Protein AF-A0A133YEL9-F1 (afdb_monomer_lite)

Organism: NCBI:txid3029274

Radius of gyration: 32.83 Å; chains: 1; bounding box: 60×32×111 Å

InterPro domains:
  IPR021486 Protein of unknown function DUF3139 [PF11337] (34-111)

Foldseek 3Di:
DDDDDPPVVVVVVVVVVVVVVVVVPPQDVVNVVVVVVVVVVVVVVVVVVVCCVCLPPVQQVLQVVVVVVQCVVLVHDPVQWPDWDWDADPVVSWIWIWTAGNVFRQKIKTWIWDQWDQDPDPVDRIAGGDIWIDIDGPVPDPDDPDDHRQVPTPRHIPVVVDPPDDPRD

Structure (mmCIF, N/CA/C/O backbone):
data_AF-A0A133YEL9-F1
#
_entry.id   AF-A0A133YEL9-F1
#
loop_
_atom_site.group_PDB
_atom_site.id
_atom_site.type_symbol
_atom_site.label_atom_id
_atom_site.label_alt_id
_atom_site.label_comp_id
_atom_site.label_asym_id
_atom_site.label_entity_id
_atom_site.label_seq_id
_atom_site.pdbx_PDB_ins_code
_atom_site.Cartn_x
_atom_site.Cartn_y
_atom_site.Cartn_z
_atom_site.occupancy
_atom_site.B_iso_or_equiv
_atom_site.auth_seq_id
_atom_site.auth_comp_id
_atom_site.auth_asym_id
_atom_site.auth_atom_id
_atom_site.pdbx_PDB_model_num
ATOM 1 N N . MET A 1 1 ? 36.549 -9.329 -88.993 1.00 47.28 1 MET A N 1
ATOM 2 C CA . MET A 1 1 ? 37.428 -8.815 -87.925 1.00 47.28 1 MET A CA 1
ATOM 3 C C . MET A 1 1 ? 36.499 -8.421 -86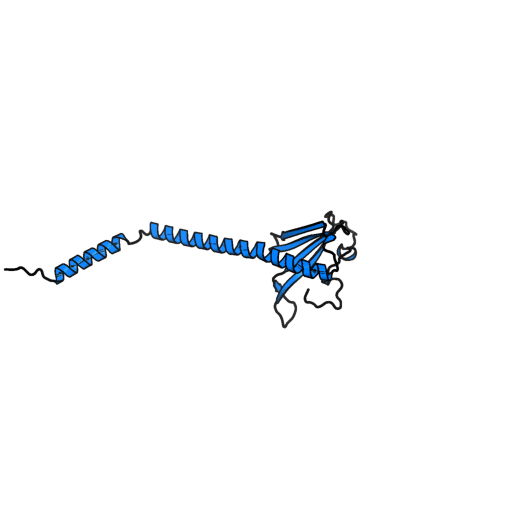.795 1.00 47.28 1 MET A C 1
ATOM 5 O O . MET A 1 1 ? 35.795 -7.432 -86.917 1.00 47.28 1 MET A O 1
ATOM 9 N N . GLN A 1 2 ? 36.306 -9.327 -85.842 1.00 47.69 2 GLN A N 1
ATOM 10 C CA . GLN A 1 2 ? 35.313 -9.187 -84.782 1.00 47.69 2 GLN A CA 1
ATOM 11 C C . GLN A 1 2 ? 36.091 -8.707 -83.560 1.00 47.69 2 GLN A C 1
ATOM 13 O O . GLN A 1 2 ? 36.795 -9.501 -82.942 1.00 47.69 2 GLN A O 1
ATOM 18 N N . ASP A 1 3 ? 36.065 -7.395 -83.323 1.00 54.34 3 ASP A N 1
ATOM 19 C CA . ASP A 1 3 ? 36.730 -6.759 -82.187 1.00 54.34 3 ASP A CA 1
ATOM 20 C C . ASP A 1 3 ? 36.132 -7.312 -80.894 1.00 54.34 3 ASP A C 1
ATOM 22 O O . ASP A 1 3 ? 35.013 -6.983 -80.494 1.00 54.34 3 ASP A O 1
ATOM 26 N N . SER A 1 4 ? 36.867 -8.217 -80.255 1.00 60.09 4 SER A N 1
ATOM 27 C CA . SER A 1 4 ? 36.607 -8.615 -78.884 1.00 60.09 4 SER A CA 1
ATOM 28 C C . SER A 1 4 ? 36.988 -7.442 -77.987 1.00 60.09 4 SER A C 1
ATOM 30 O O . SER A 1 4 ? 38.169 -7.259 -77.686 1.00 60.09 4 SER A O 1
ATOM 32 N N . GLU A 1 5 ? 36.006 -6.642 -77.569 1.00 62.81 5 GLU A N 1
ATOM 33 C CA . GLU A 1 5 ? 36.200 -5.709 -76.457 1.00 62.81 5 GLU A CA 1
ATOM 34 C C . GLU A 1 5 ? 36.845 -6.468 -75.281 1.00 62.81 5 GLU A C 1
ATOM 36 O O . GLU A 1 5 ? 36.355 -7.543 -74.901 1.00 62.81 5 GLU A O 1
ATOM 41 N N . PRO A 1 6 ? 37.949 -5.962 -74.707 1.00 66.00 6 PRO A N 1
ATOM 42 C CA . PRO A 1 6 ? 38.661 -6.671 -73.659 1.00 66.00 6 PRO A CA 1
ATOM 43 C C . PRO A 1 6 ? 37.748 -6.804 -72.437 1.00 66.00 6 PRO A C 1
ATOM 45 O O . PRO A 1 6 ? 37.243 -5.818 -71.899 1.00 66.00 6 PRO A O 1
ATOM 48 N N . ILE A 1 7 ? 37.537 -8.049 -72.002 1.00 65.12 7 ILE A N 1
ATOM 49 C CA . ILE A 1 7 ? 36.646 -8.465 -70.902 1.00 65.12 7 ILE A CA 1
ATOM 50 C C . ILE A 1 7 ? 36.849 -7.613 -69.632 1.00 65.12 7 ILE A C 1
ATOM 52 O O . ILE A 1 7 ? 35.899 -7.354 -68.890 1.00 65.12 7 ILE A O 1
ATOM 56 N N . GLU A 1 8 ? 38.065 -7.110 -69.419 1.00 61.69 8 GLU A N 1
ATOM 57 C CA . GLU A 1 8 ? 38.422 -6.213 -68.319 1.00 61.69 8 GLU A CA 1
ATOM 58 C C . GLU A 1 8 ? 37.683 -4.864 -68.345 1.00 61.69 8 GLU A C 1
ATOM 60 O O . GLU A 1 8 ? 37.229 -4.402 -67.299 1.00 61.69 8 GLU A O 1
ATOM 65 N N . GLN A 1 9 ? 37.462 -4.252 -69.513 1.00 65.56 9 GLN A N 1
ATOM 66 C CA . GLN A 1 9 ? 36.763 -2.959 -69.616 1.00 65.56 9 GLN A CA 1
ATOM 67 C C . GLN A 1 9 ? 35.267 -3.085 -69.297 1.00 65.56 9 GLN A C 1
ATOM 69 O O . GLN A 1 9 ? 34.653 -2.202 -68.685 1.00 65.56 9 GLN A O 1
ATOM 74 N N . LYS A 1 10 ? 34.676 -4.234 -69.633 1.00 66.00 10 LYS A N 1
ATOM 75 C CA . LYS A 1 10 ? 33.283 -4.554 -69.302 1.00 66.00 10 LYS A CA 1
ATOM 76 C C . LYS A 1 10 ? 33.099 -4.859 -67.813 1.00 66.00 10 LYS A C 1
ATOM 78 O O . LYS A 1 10 ? 32.056 -4.543 -67.241 1.00 66.00 10 LYS A O 1
ATOM 83 N N . ALA A 1 11 ? 34.109 -5.442 -67.166 1.00 66.75 11 ALA A N 1
ATOM 84 C CA . ALA A 1 11 ? 34.117 -5.650 -65.720 1.00 66.75 11 ALA A CA 1
ATOM 85 C C . ALA A 1 11 ? 34.288 -4.328 -64.951 1.00 66.75 11 ALA A C 1
ATOM 87 O O . ALA A 1 11 ? 33.585 -4.101 -63.962 1.00 66.75 11 ALA A O 1
ATOM 88 N N . LEU A 1 12 ? 35.156 -3.434 -65.436 1.00 68.94 12 LEU A N 1
ATOM 89 C CA . LEU A 1 12 ? 35.424 -2.135 -64.817 1.00 68.94 12 LEU A CA 1
ATOM 90 C C . LEU A 1 12 ? 34.198 -1.209 -64.869 1.00 68.94 12 LEU A C 1
ATOM 92 O O . LEU A 1 12 ? 33.764 -0.707 -63.835 1.00 68.94 12 LEU A O 1
ATOM 96 N N . SER A 1 13 ? 33.558 -1.078 -66.035 1.00 69.81 13 SER A N 1
ATOM 97 C CA . SER A 1 13 ? 32.335 -0.270 -66.196 1.00 69.81 13 SER A CA 1
ATOM 98 C C . SER A 1 13 ? 31.154 -0.803 -65.373 1.00 69.81 13 SER A C 1
ATOM 100 O O . SER A 1 13 ? 30.382 -0.036 -64.789 1.00 69.81 13 SER A O 1
ATOM 102 N N . ARG A 1 14 ? 31.028 -2.131 -65.247 1.00 69.00 14 ARG A N 1
ATOM 103 C CA . ARG A 1 14 ? 30.011 -2.761 -64.395 1.00 69.00 14 ARG A CA 1
ATOM 104 C C . ARG A 1 14 ? 30.277 -2.499 -62.911 1.00 69.00 14 ARG A C 1
ATOM 106 O O . ARG A 1 14 ? 29.332 -2.189 -62.188 1.00 69.00 14 ARG A O 1
ATOM 113 N N . SER A 1 15 ? 31.532 -2.568 -62.474 1.00 69.50 15 SER A N 1
ATOM 114 C CA . SER A 1 15 ? 31.968 -2.190 -61.123 1.00 69.50 15 SER A CA 1
ATOM 115 C C . SER A 1 15 ? 31.625 -0.728 -60.811 1.00 69.50 15 SER A C 1
ATOM 117 O O . SER A 1 15 ? 30.941 -0.449 -59.826 1.00 69.50 15 SER A O 1
ATOM 119 N N . GLU A 1 16 ? 31.988 0.207 -61.687 1.00 70.44 16 GLU A N 1
ATOM 120 C CA . GLU A 1 16 ? 31.717 1.636 -61.492 1.00 70.44 16 GLU A CA 1
ATOM 121 C C . GLU A 1 16 ? 30.216 1.944 -61.432 1.00 70.44 16 GLU A C 1
ATOM 123 O O . GLU A 1 16 ? 29.776 2.726 -60.585 1.00 70.44 16 GLU A O 1
ATOM 128 N N . SER A 1 17 ? 29.407 1.265 -62.252 1.00 67.19 17 SER A N 1
ATOM 129 C CA . SER A 1 17 ? 27.945 1.388 -62.206 1.00 67.19 17 SER A CA 1
ATOM 130 C C . SER A 1 17 ? 27.350 0.885 -60.882 1.00 67.19 17 SER A C 1
ATOM 132 O O . SER A 1 17 ? 26.456 1.521 -60.324 1.00 67.19 17 SER A O 1
ATOM 134 N N . GLN A 1 18 ? 27.887 -0.206 -60.323 1.00 67.44 18 GLN A N 1
ATOM 135 C CA . GLN A 1 18 ? 27.469 -0.753 -59.028 1.00 67.44 18 GLN A CA 1
ATOM 136 C C . GLN A 1 18 ? 27.846 0.202 -57.886 1.00 67.44 18 GLN A C 1
ATOM 138 O O . GLN A 1 18 ? 27.015 0.509 -57.031 1.00 67.44 18 GLN A O 1
ATOM 143 N N . PHE A 1 19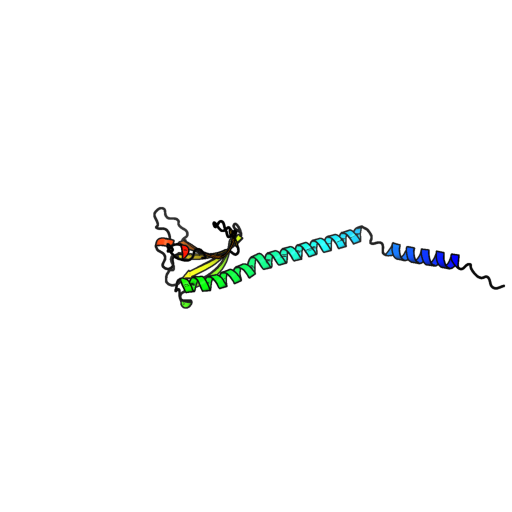 ? 29.062 0.754 -57.908 1.00 64.69 19 PHE A N 1
ATOM 144 C CA . PHE A 1 19 ? 29.509 1.753 -56.933 1.00 64.69 19 PHE A CA 1
ATOM 145 C C . PHE A 1 19 ? 28.715 3.066 -57.017 1.00 64.69 19 PHE A C 1
ATOM 147 O O . PHE A 1 19 ? 28.439 3.680 -55.983 1.00 64.69 19 PHE A O 1
ATOM 154 N N . ALA A 1 20 ? 28.302 3.491 -58.213 1.00 65.31 20 ALA A N 1
ATOM 155 C CA . ALA A 1 20 ? 27.458 4.672 -58.398 1.00 65.31 20 ALA A CA 1
ATOM 156 C C . ALA A 1 20 ? 26.048 4.476 -57.812 1.00 65.31 20 ALA A C 1
ATOM 158 O O . ALA A 1 20 ? 25.511 5.383 -57.170 1.00 65.31 20 ALA A O 1
ATOM 159 N N . ILE A 1 21 ? 25.471 3.279 -57.962 1.00 64.31 21 ILE A N 1
ATOM 160 C CA . ILE A 1 21 ? 24.189 2.917 -57.342 1.00 64.31 21 ILE A CA 1
ATOM 161 C C . ILE A 1 21 ? 24.330 2.907 -55.815 1.00 64.31 21 ILE A C 1
ATOM 163 O O . ILE A 1 21 ? 23.517 3.519 -55.126 1.00 64.31 21 ILE A O 1
ATOM 167 N N . LEU A 1 22 ? 25.394 2.306 -55.277 1.00 59.78 22 LEU A N 1
ATOM 168 C CA . LEU A 1 22 ? 25.641 2.256 -53.831 1.00 59.78 22 LEU A CA 1
ATOM 169 C C . LEU A 1 22 ? 25.840 3.651 -53.213 1.00 59.78 22 LEU A C 1
ATOM 171 O O . LEU A 1 22 ? 25.325 3.917 -52.128 1.00 59.78 22 LEU A O 1
ATOM 175 N N . LYS A 1 23 ? 26.494 4.584 -53.919 1.00 58.78 23 LYS A N 1
ATOM 176 C CA . LYS A 1 23 ? 26.616 5.988 -53.480 1.00 58.78 23 LYS A CA 1
ATOM 177 C C . LYS A 1 23 ? 25.276 6.733 -53.456 1.00 58.78 23 LYS A C 1
ATOM 179 O O . LYS A 1 23 ? 25.097 7.612 -52.620 1.00 58.78 23 LYS A O 1
ATOM 184 N N . LYS A 1 24 ? 24.315 6.374 -54.316 1.00 60.31 24 LYS A N 1
ATOM 185 C CA . LYS A 1 24 ? 22.966 6.977 -54.340 1.00 60.31 24 LYS A CA 1
ATOM 186 C C . LYS A 1 24 ? 22.121 6.588 -53.119 1.00 60.31 24 LYS A C 1
ATOM 188 O O . LYS A 1 24 ? 21.274 7.370 -52.694 1.00 60.31 24 LYS A O 1
ATOM 193 N N . TYR A 1 25 ? 22.381 5.415 -52.540 1.00 59.22 25 TYR A N 1
ATOM 194 C CA . TYR A 1 25 ? 21.769 4.942 -51.291 1.00 59.22 25 TYR A CA 1
ATOM 195 C C . TYR A 1 25 ? 22.605 5.254 -50.048 1.00 59.22 25 TYR A C 1
ATOM 197 O O . TYR A 1 25 ? 22.224 4.857 -48.946 1.00 59.22 25 TYR A O 1
ATOM 205 N N . PHE A 1 26 ? 23.717 5.983 -50.196 1.00 56.28 26 PHE A N 1
ATOM 206 C CA . PHE A 1 26 ? 24.461 6.500 -49.059 1.00 56.28 26 PHE A 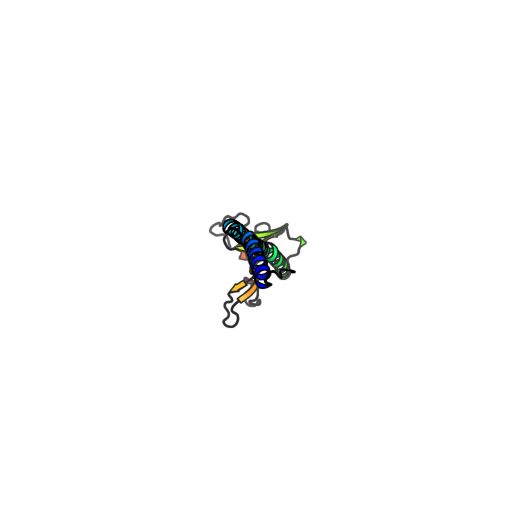CA 1
ATOM 207 C C . PHE A 1 26 ? 23.567 7.522 -48.359 1.00 56.28 26 PHE A C 1
ATOM 209 O O . PHE A 1 26 ? 23.411 8.662 -48.800 1.00 56.28 26 PHE A O 1
ATOM 216 N N . VAL A 1 27 ? 22.882 7.043 -47.321 1.00 57.91 27 VAL A N 1
ATOM 217 C CA . VAL A 1 27 ? 21.925 7.780 -46.505 1.00 57.91 27 VAL A CA 1
ATOM 218 C C . VAL A 1 27 ? 22.553 9.126 -46.181 1.00 57.91 27 VAL A C 1
ATOM 220 O O . VAL A 1 27 ? 23.566 9.191 -45.486 1.00 57.91 27 VAL A O 1
ATOM 223 N N . THR A 1 28 ? 21.989 10.209 -46.727 1.00 65.75 28 THR A N 1
ATOM 224 C CA . THR A 1 28 ? 22.479 11.550 -46.399 1.00 65.75 28 THR A CA 1
ATOM 225 C C . THR A 1 28 ? 22.537 11.667 -44.873 1.00 65.75 28 THR A C 1
ATOM 227 O O . THR A 1 28 ? 21.608 11.207 -44.202 1.00 65.75 28 THR A O 1
ATOM 230 N N . PRO A 1 29 ? 23.591 12.253 -44.281 1.00 69.31 29 PRO A N 1
ATOM 231 C CA . PRO A 1 29 ? 23.783 12.241 -42.826 1.00 69.31 29 PRO A CA 1
ATOM 232 C C . PRO A 1 29 ? 22.565 12.801 -42.072 1.00 69.31 29 PRO A C 1
ATOM 234 O O . PRO A 1 29 ? 22.243 12.359 -40.975 1.00 69.31 29 PRO A O 1
ATOM 237 N N . LYS A 1 30 ? 21.808 13.701 -42.716 1.00 70.38 30 LYS A N 1
ATOM 238 C CA . LYS A 1 30 ? 20.531 14.242 -42.230 1.00 70.38 30 LYS A CA 1
ATOM 239 C C . LYS A 1 30 ? 19.411 13.197 -42.138 1.00 70.38 30 LYS A C 1
ATOM 241 O O . LYS A 1 30 ? 18.608 13.258 -41.212 1.00 70.38 30 LYS A O 1
ATOM 246 N N . LEU A 1 31 ? 19.322 12.265 -43.087 1.00 74.19 31 LEU A N 1
ATOM 247 C CA . LEU A 1 31 ? 18.328 11.191 -43.082 1.00 74.19 31 LEU A CA 1
ATOM 248 C C . LEU A 1 31 ? 18.677 10.136 -42.023 1.00 74.19 31 LEU A C 1
ATOM 250 O O . LEU A 1 31 ? 17.796 9.726 -41.275 1.00 74.19 31 LEU A O 1
ATOM 254 N N . PHE A 1 32 ? 19.960 9.791 -41.874 1.00 78.44 32 PHE A N 1
ATOM 255 C CA . PHE A 1 32 ? 20.434 8.894 -40.814 1.00 78.44 32 PHE A CA 1
ATOM 256 C C . PHE A 1 32 ? 20.120 9.460 -39.421 1.00 78.44 32 PHE A C 1
ATOM 258 O O . PHE A 1 32 ? 19.579 8.758 -38.572 1.00 78.44 32 PHE A O 1
ATOM 265 N N . PHE A 1 33 ? 20.360 10.759 -39.216 1.00 84.38 33 PHE A N 1
ATOM 266 C CA . PHE A 1 33 ? 20.062 11.432 -37.950 1.00 84.38 33 PHE A CA 1
ATOM 267 C C . PHE A 1 33 ? 18.561 11.435 -37.620 1.00 84.38 33 PHE A C 1
ATOM 269 O O . PHE A 1 33 ? 18.181 11.208 -36.474 1.00 84.38 33 PHE A O 1
ATOM 276 N N . LYS A 1 34 ? 17.694 11.635 -38.624 1.00 86.31 34 LYS A N 1
ATOM 277 C CA . LYS A 1 34 ? 16.232 11.545 -38.455 1.00 86.31 34 LYS A CA 1
ATOM 278 C C . LYS A 1 34 ? 15.782 10.133 -38.072 1.00 86.31 34 LYS A C 1
ATOM 280 O O . LYS A 1 34 ? 14.947 9.996 -37.184 1.00 86.31 34 LYS A O 1
ATOM 285 N N . PHE A 1 35 ? 16.348 9.099 -38.698 1.00 87.31 35 PHE A N 1
ATOM 286 C CA . PHE A 1 35 ? 16.071 7.706 -38.333 1.00 87.31 35 PHE A CA 1
ATOM 287 C C . PHE A 1 35 ? 16.550 7.381 -36.915 1.00 87.31 35 PHE A C 1
ATOM 289 O O . PHE A 1 35 ? 15.795 6.798 -36.141 1.00 87.31 35 PHE A O 1
ATOM 296 N N . MET A 1 36 ? 17.757 7.811 -36.538 1.00 90.00 36 MET A N 1
ATOM 297 C CA . MET A 1 36 ? 18.283 7.611 -35.186 1.00 90.00 36 MET A CA 1
ATOM 298 C C . MET A 1 36 ? 17.414 8.312 -34.132 1.00 90.00 36 MET A C 1
ATOM 300 O O . MET A 1 36 ? 17.067 7.707 -33.121 1.00 90.00 36 MET A O 1
ATOM 304 N N . LEU A 1 37 ? 17.003 9.558 -34.391 1.00 91.56 37 LEU A N 1
ATOM 305 C CA . LEU A 1 37 ? 16.104 10.307 -33.512 1.00 91.56 37 LEU A CA 1
ATOM 306 C C . LEU A 1 37 ? 14.757 9.591 -33.334 1.00 91.56 37 LEU A C 1
ATOM 308 O O . LEU A 1 37 ? 14.256 9.504 -32.217 1.00 91.56 37 LEU A O 1
ATOM 312 N N . LEU A 1 38 ? 14.193 9.048 -34.416 1.00 93.75 38 LEU A N 1
ATOM 313 C CA . LEU A 1 38 ? 12.935 8.302 -34.373 1.00 93.75 38 LEU A CA 1
ATOM 314 C C . LEU A 1 38 ? 13.064 7.016 -33.547 1.00 93.75 38 LEU A C 1
ATOM 316 O O . LEU A 1 38 ? 12.169 6.710 -32.764 1.00 93.75 38 LEU A O 1
ATOM 320 N N . ILE A 1 39 ? 14.187 6.301 -33.661 1.00 93.88 39 ILE A N 1
ATOM 321 C CA . ILE A 1 39 ? 14.470 5.110 -32.845 1.00 93.88 39 ILE A CA 1
ATOM 322 C C . ILE A 1 39 ? 14.588 5.480 -31.362 1.00 93.88 39 ILE A C 1
ATOM 324 O O . ILE A 1 39 ? 13.988 4.815 -30.520 1.00 93.88 39 ILE A O 1
ATOM 328 N N . VAL A 1 40 ? 15.310 6.554 -31.027 1.00 94.50 40 VAL A N 1
ATOM 329 C CA . VAL A 1 40 ? 15.442 7.028 -29.637 1.00 94.50 40 VAL A CA 1
ATOM 330 C C . VAL A 1 40 ? 14.083 7.433 -29.065 1.00 94.50 40 VAL A C 1
ATOM 332 O O . VAL A 1 40 ? 13.755 7.056 -27.941 1.00 94.50 40 VAL A O 1
ATOM 335 N N . LEU A 1 41 ? 13.265 8.146 -29.844 1.00 94.94 41 LEU A N 1
ATOM 336 C CA . LEU A 1 41 ? 11.913 8.527 -29.439 1.00 94.94 41 LEU A CA 1
ATOM 337 C C . LEU A 1 41 ? 11.029 7.292 -29.213 1.00 94.94 41 LEU A C 1
ATOM 339 O O . LEU A 1 41 ? 10.322 7.219 -28.212 1.00 94.94 41 LEU A O 1
ATOM 343 N N . LEU A 1 42 ? 11.099 6.302 -30.107 1.00 95.81 42 LEU A N 1
ATOM 344 C CA . LEU A 1 42 ? 10.352 5.053 -29.978 1.00 95.81 42 LEU A CA 1
ATOM 345 C C . LEU A 1 42 ? 10.756 4.291 -28.708 1.00 95.81 42 LEU A C 1
ATOM 347 O O . LEU A 1 42 ? 9.890 3.861 -27.951 1.00 95.81 42 LEU A O 1
ATOM 351 N N . LEU A 1 43 ? 12.059 4.169 -28.440 1.00 95.38 43 LEU A N 1
ATOM 352 C CA . LEU A 1 43 ? 12.564 3.539 -27.218 1.00 95.38 43 LEU A CA 1
ATOM 353 C C . LEU A 1 43 ? 12.095 4.285 -25.968 1.00 95.38 43 LEU A C 1
ATOM 355 O O . LEU A 1 43 ? 11.656 3.651 -25.010 1.00 95.38 43 LEU A O 1
ATOM 359 N N . PHE A 1 44 ? 12.121 5.618 -25.986 1.00 94.75 44 PHE A N 1
ATOM 360 C CA . PHE A 1 44 ? 11.607 6.431 -24.888 1.00 94.75 44 PHE A CA 1
ATOM 361 C C . PHE A 1 44 ? 10.110 6.180 -24.640 1.00 94.75 44 PHE A C 1
ATOM 363 O O . PHE A 1 44 ? 9.703 5.985 -23.494 1.00 94.75 44 PHE A O 1
ATOM 370 N N . ILE A 1 45 ? 9.295 6.104 -25.698 1.00 94.44 45 ILE A N 1
ATOM 371 C CA . ILE A 1 45 ? 7.861 5.782 -25.599 1.00 94.44 45 ILE A CA 1
ATOM 372 C C . ILE A 1 45 ? 7.650 4.374 -25.023 1.00 94.44 45 ILE A C 1
ATOM 374 O O . ILE A 1 45 ? 6.814 4.193 -24.143 1.00 94.44 45 ILE A O 1
ATOM 378 N N . ILE A 1 46 ? 8.422 3.377 -25.460 1.00 93.94 46 ILE A N 1
ATOM 379 C CA . ILE A 1 46 ? 8.306 2.003 -24.946 1.00 93.94 46 ILE A CA 1
ATOM 380 C C . ILE A 1 46 ? 8.676 1.946 -23.459 1.00 93.94 46 ILE A C 1
ATOM 382 O O . ILE A 1 46 ? 7.919 1.397 -22.661 1.00 93.94 46 ILE A O 1
ATOM 386 N N . VAL A 1 47 ? 9.805 2.540 -23.063 1.00 89.19 47 VAL A N 1
ATOM 387 C CA . VAL A 1 47 ? 10.260 2.545 -21.662 1.00 89.19 47 VAL A CA 1
ATOM 388 C C . VAL A 1 47 ? 9.250 3.258 -20.765 1.00 89.19 47 VAL A C 1
ATOM 390 O O . VAL A 1 47 ? 8.919 2.755 -19.691 1.00 89.19 47 VAL A O 1
ATOM 393 N N . THR A 1 48 ? 8.715 4.397 -21.207 1.00 86.56 48 THR A N 1
ATOM 394 C CA . THR A 1 48 ? 7.691 5.133 -20.453 1.00 86.56 48 THR A CA 1
ATOM 395 C C . THR A 1 48 ? 6.376 4.363 -20.365 1.00 86.56 48 THR A C 1
ATOM 397 O O . THR A 1 48 ? 5.807 4.282 -19.279 1.00 86.56 48 THR A O 1
ATOM 400 N N . ALA A 1 49 ? 5.920 3.722 -21.443 1.00 84.56 49 ALA A N 1
ATOM 401 C CA . ALA A 1 49 ? 4.718 2.889 -21.429 1.00 84.56 49 ALA A CA 1
ATOM 402 C C . ALA A 1 49 ? 4.855 1.692 -20.474 1.00 84.56 49 ALA A C 1
ATOM 404 O O . ALA A 1 49 ? 3.969 1.456 -19.652 1.00 84.56 49 ALA A O 1
ATOM 405 N N . VAL A 1 50 ? 5.988 0.982 -20.521 1.00 84.50 50 VAL A N 1
ATOM 406 C CA . VAL A 1 50 ? 6.309 -0.107 -19.584 1.00 84.50 50 VAL A CA 1
ATOM 407 C C . VAL A 1 50 ? 6.321 0.426 -18.151 1.00 84.50 50 VAL A C 1
ATOM 409 O O . VAL A 1 50 ? 5.676 -0.147 -17.278 1.00 84.50 50 VAL A O 1
ATOM 412 N N . TYR A 1 51 ? 6.976 1.558 -17.898 1.00 80.69 51 TYR A N 1
ATOM 413 C CA . TYR A 1 51 ? 7.004 2.167 -16.570 1.00 80.69 51 TYR A CA 1
ATOM 414 C C . TYR A 1 51 ? 5.597 2.506 -16.054 1.00 80.69 51 TYR A C 1
ATOM 416 O O . TYR A 1 51 ? 5.252 2.148 -14.929 1.00 80.69 51 TYR A O 1
ATOM 424 N N . VAL A 1 52 ? 4.751 3.139 -16.870 1.00 75.56 52 VAL A N 1
ATOM 425 C CA . VAL A 1 52 ? 3.367 3.479 -16.498 1.00 75.56 52 VAL A CA 1
ATOM 426 C C . VAL A 1 52 ? 2.539 2.216 -16.243 1.00 75.56 52 VAL A C 1
ATOM 428 O O . VAL A 1 52 ? 1.799 2.153 -15.258 1.00 75.56 52 VAL A O 1
ATOM 431 N N . TYR A 1 53 ? 2.699 1.181 -17.067 1.00 75.69 53 TYR A N 1
ATOM 432 C CA . TYR A 1 53 ? 1.982 -0.084 -16.918 1.00 75.69 53 TYR A CA 1
ATOM 433 C C . TYR A 1 53 ? 2.414 -0.876 -15.673 1.00 75.69 53 TYR A C 1
ATOM 435 O O . TYR A 1 53 ? 1.584 -1.350 -14.902 1.00 75.69 53 TYR A O 1
ATOM 443 N N . PHE A 1 54 ? 3.708 -1.000 -15.395 1.00 66.94 54 PHE A N 1
ATOM 444 C CA . PHE A 1 54 ? 4.158 -1.753 -14.221 1.00 66.94 54 PHE A CA 1
ATOM 445 C C . PHE A 1 54 ? 3.925 -0.999 -12.911 1.00 66.94 54 PHE A C 1
ATOM 447 O O . PHE A 1 54 ? 3.668 -1.610 -11.872 1.00 66.94 54 PHE A O 1
ATOM 454 N N . ASN A 1 55 ? 3.996 0.331 -12.939 1.00 66.81 55 ASN A N 1
ATOM 455 C CA . ASN A 1 55 ? 4.022 1.126 -11.718 1.00 66.81 55 ASN A CA 1
ATOM 456 C C . ASN A 1 55 ? 2.637 1.613 -11.255 1.00 66.81 55 ASN A C 1
ATOM 458 O O . ASN A 1 55 ? 2.551 2.258 -10.205 1.00 66.81 55 ASN A O 1
ATOM 462 N N . THR A 1 56 ? 1.565 1.334 -12.009 1.00 66.94 56 THR A N 1
ATOM 463 C CA . THR A 1 56 ? 0.204 1.798 -11.672 1.00 66.94 56 THR A CA 1
ATOM 464 C C . THR A 1 56 ? -0.835 0.667 -11.651 1.00 66.94 56 THR A C 1
ATOM 466 O O . THR A 1 56 ? -1.281 0.327 -10.552 1.00 66.94 56 THR A O 1
ATOM 469 N N . PRO A 1 57 ? -1.203 0.007 -12.769 1.00 75.50 57 PRO A N 1
ATOM 470 C CA . PRO A 1 57 ? -2.240 -1.026 -12.741 1.00 75.50 57 PRO A CA 1
ATOM 471 C C . PRO A 1 57 ? -1.804 -2.306 -12.014 1.00 75.50 57 PRO A C 1
ATOM 473 O O . PRO A 1 57 ? -2.549 -2.792 -11.166 1.00 75.50 57 PRO A O 1
ATOM 476 N N . LEU A 1 58 ? -0.588 -2.819 -12.248 1.00 81.69 58 LEU A N 1
ATOM 477 C CA . LEU A 1 58 ? -0.157 -4.086 -11.637 1.00 81.69 58 LEU A CA 1
ATOM 478 C C . LEU A 1 58 ? -0.118 -4.017 -10.103 1.00 81.69 58 LEU A C 1
ATOM 480 O O . LEU A 1 58 ? -0.664 -4.883 -9.423 1.00 81.69 58 LEU A O 1
ATOM 484 N N . ARG A 1 59 ? 0.488 -2.963 -9.543 1.00 82.38 59 ARG A N 1
ATOM 485 C CA . ARG A 1 59 ? 0.550 -2.773 -8.084 1.00 82.38 59 ARG A CA 1
ATOM 486 C C . ARG A 1 59 ? -0.835 -2.598 -7.464 1.00 82.38 59 ARG A C 1
ATOM 488 O O . ARG A 1 59 ? -1.056 -3.101 -6.373 1.00 82.38 59 ARG A O 1
ATOM 495 N N . SER A 1 60 ? -1.760 -1.940 -8.161 1.00 84.75 60 SER A N 1
ATOM 496 C CA . SER A 1 60 ? -3.137 -1.753 -7.682 1.00 84.75 60 SER A CA 1
ATOM 497 C C . SER A 1 60 ? -3.920 -3.070 -7.656 1.00 84.75 60 SER A C 1
ATOM 499 O O . SER A 1 60 ? -4.660 -3.330 -6.707 1.00 84.75 60 SER A O 1
ATOM 501 N N . ILE A 1 61 ? -3.715 -3.937 -8.654 1.00 87.62 61 ILE A N 1
ATOM 502 C CA . ILE A 1 61 ? -4.301 -5.286 -8.689 1.00 87.62 61 ILE A CA 1
ATOM 503 C C . ILE A 1 61 ? -3.751 -6.130 -7.537 1.00 87.62 61 ILE A C 1
ATOM 505 O O . ILE A 1 61 ? -4.525 -6.693 -6.766 1.00 87.62 61 ILE A O 1
ATOM 509 N N . LEU A 1 62 ? -2.425 -6.168 -7.371 1.00 89.50 62 LEU A N 1
ATOM 510 C CA . LEU A 1 62 ? -1.781 -6.918 -6.287 1.00 89.50 62 LEU A CA 1
ATOM 511 C C . LEU A 1 62 ? -2.212 -6.418 -4.905 1.00 89.50 62 LEU A C 1
ATOM 513 O O . LEU A 1 62 ? -2.461 -7.226 -4.013 1.00 89.50 62 LEU A O 1
ATOM 517 N N . ALA A 1 63 ? -2.348 -5.102 -4.744 1.00 90.62 63 ALA A N 1
ATOM 518 C CA . ALA A 1 63 ? -2.861 -4.501 -3.523 1.00 90.62 63 ALA A CA 1
ATOM 519 C C . ALA A 1 63 ? -4.316 -4.919 -3.261 1.00 90.62 63 ALA A C 1
ATOM 521 O O . ALA A 1 63 ? -4.662 -5.244 -2.133 1.00 90.62 63 ALA A O 1
ATOM 522 N N . THR A 1 64 ? -5.160 -4.978 -4.293 1.00 91.56 64 THR A N 1
ATOM 523 C CA . THR A 1 64 ? -6.562 -5.398 -4.145 1.00 91.56 64 THR A CA 1
ATOM 524 C C . THR A 1 64 ? -6.676 -6.859 -3.720 1.00 91.56 64 THR A C 1
ATOM 526 O O . THR A 1 64 ? -7.483 -7.170 -2.849 1.00 91.56 64 THR A O 1
ATOM 529 N N . ILE A 1 65 ? -5.851 -7.742 -4.291 1.00 91.69 65 ILE A N 1
ATOM 530 C CA . ILE A 1 65 ? -5.793 -9.157 -3.897 1.00 91.69 65 ILE A CA 1
ATOM 531 C C . ILE A 1 65 ? -5.352 -9.274 -2.435 1.00 91.69 6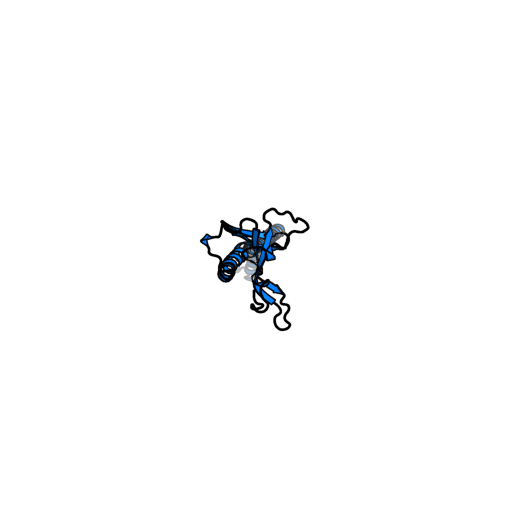5 ILE A C 1
ATOM 533 O O . ILE A 1 65 ? -6.039 -9.908 -1.638 1.00 91.69 65 ILE A O 1
ATOM 537 N N . LYS A 1 66 ? -4.260 -8.594 -2.056 1.00 91.25 66 LYS A N 1
ATOM 538 C CA . LYS A 1 66 ? -3.780 -8.614 -0.668 1.00 91.25 66 LYS A CA 1
ATOM 539 C C . LYS A 1 66 ? -4.757 -8.023 0.331 1.00 91.25 66 LYS A C 1
ATOM 541 O O . LYS A 1 66 ? -4.843 -8.520 1.448 1.00 91.25 66 LYS A O 1
ATOM 546 N N . TYR A 1 67 ? -5.503 -7.003 -0.067 1.00 93.94 67 TYR A N 1
ATOM 547 C CA . TYR A 1 67 ? -6.547 -6.439 0.771 1.00 93.94 67 TYR A CA 1
ATOM 548 C C . TYR A 1 67 ? -7.618 -7.475 1.117 1.00 93.94 67 TYR A C 1
ATOM 550 O O . TYR A 1 67 ? -8.035 -7.535 2.267 1.00 93.94 67 TYR A O 1
ATOM 558 N N . GLU A 1 68 ? -8.053 -8.302 0.162 1.00 93.94 68 GLU A N 1
ATOM 559 C CA . GLU A 1 68 ? -9.065 -9.320 0.459 1.00 93.94 68 GLU A CA 1
ATOM 560 C C . GLU A 1 68 ? -8.550 -10.362 1.458 1.00 93.94 68 GLU A C 1
ATOM 562 O O . GLU A 1 68 ? -9.282 -10.718 2.379 1.00 93.94 68 GLU A O 1
ATOM 567 N N . GLU A 1 69 ? -7.287 -10.782 1.340 1.00 92.19 69 GLU A N 1
ATOM 568 C CA . GLU A 1 69 ? -6.643 -11.654 2.332 1.00 92.19 69 GLU A CA 1
ATOM 569 C C . GLU A 1 69 ? -6.601 -10.987 3.719 1.00 92.19 69 GLU A C 1
ATOM 571 O O . GLU A 1 69 ? -7.032 -11.572 4.712 1.00 92.19 69 GLU A O 1
ATOM 576 N N . TYR A 1 70 ? -6.142 -9.733 3.792 1.00 93.00 70 TYR A N 1
ATOM 577 C CA . TYR A 1 70 ? -6.031 -8.984 5.047 1.00 93.00 70 TYR A CA 1
ATOM 578 C C . TYR A 1 70 ? -7.402 -8.757 5.704 1.00 93.00 70 TYR A C 1
ATOM 580 O O . TYR A 1 70 ? -7.566 -8.957 6.906 1.00 93.00 70 TYR A O 1
ATOM 588 N N . ARG A 1 71 ? -8.418 -8.387 4.915 1.00 93.81 71 ARG A N 1
ATOM 589 C CA . ARG A 1 71 ? -9.802 -8.182 5.367 1.00 93.81 71 ARG A CA 1
ATOM 590 C C . ARG A 1 71 ? -10.386 -9.455 5.975 1.00 93.81 71 ARG A C 1
ATOM 592 O O . ARG A 1 71 ? -11.035 -9.388 7.018 1.00 93.81 71 ARG A O 1
ATOM 599 N N . GLN A 1 72 ? -10.172 -10.599 5.323 1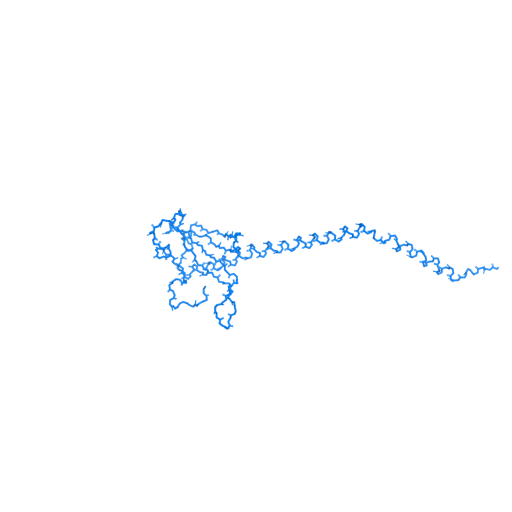.00 92.69 72 GLN A N 1
ATOM 600 C CA . GLN A 1 72 ? -10.638 -11.895 5.820 1.00 92.69 72 GLN A CA 1
ATOM 601 C C . GLN A 1 72 ? -10.003 -12.238 7.168 1.00 92.69 72 GLN A C 1
ATOM 603 O O . GLN A 1 72 ? -10.711 -12.680 8.069 1.00 92.69 72 GLN A O 1
ATOM 608 N N . LEU A 1 73 ? -8.706 -11.969 7.335 1.00 91.06 73 LEU A N 1
ATOM 609 C CA . LEU A 1 73 ? -8.006 -12.164 8.608 1.00 91.06 73 LEU A CA 1
ATOM 610 C C . LEU A 1 73 ? -8.523 -11.239 9.716 1.00 91.06 73 LEU A C 1
ATOM 612 O O . LEU A 1 73 ? -8.593 -11.648 10.870 1.00 91.06 73 LEU A O 1
ATOM 616 N N . GLN A 1 74 ? -8.942 -10.022 9.369 1.00 90.62 74 GLN A N 1
ATOM 617 C CA . GLN A 1 74 ? -9.626 -9.114 10.296 1.00 90.62 74 GLN A CA 1
ATOM 618 C C . GLN A 1 74 ? -11.085 -9.521 10.585 1.00 90.62 74 GLN A C 1
ATOM 620 O O . GLN A 1 74 ? -11.741 -8.883 11.406 1.00 90.62 74 GLN A O 1
ATOM 625 N N . GLY A 1 75 ? -11.619 -10.550 9.916 1.00 92.75 75 GLY A N 1
ATOM 626 C CA . GLY A 1 75 ? -13.000 -11.007 10.096 1.00 92.75 75 GLY A CA 1
ATOM 627 C C . GLY A 1 75 ? -14.059 -10.014 9.605 1.00 92.75 75 GLY A C 1
ATOM 628 O O . GLY A 1 75 ? -15.212 -10.085 10.023 1.00 92.75 75 GLY A O 1
ATOM 629 N N . ILE A 1 76 ? -13.689 -9.068 8.739 1.00 93.88 76 ILE A N 1
ATOM 630 C CA . ILE A 1 76 ? -14.607 -8.039 8.237 1.00 93.88 76 ILE A CA 1
ATOM 631 C C . ILE A 1 76 ? -15.424 -8.616 7.086 1.00 93.88 76 ILE A C 1
ATOM 633 O O . ILE A 1 76 ? -14.843 -9.104 6.121 1.00 93.88 76 ILE A O 1
ATOM 637 N N . ASP A 1 77 ? -16.750 -8.501 7.120 1.00 94.81 77 ASP A N 1
ATOM 638 C CA . ASP A 1 77 ? -17.608 -8.902 6.000 1.00 94.81 77 ASP A CA 1
ATOM 639 C C . ASP A 1 77 ? -17.554 -7.899 4.828 1.00 94.81 77 ASP A C 1
ATOM 641 O O . ASP A 1 77 ? -17.465 -6.685 5.017 1.00 94.81 77 ASP A O 1
ATOM 645 N N . TYR A 1 78 ? -17.650 -8.400 3.595 1.00 92.25 78 TYR A N 1
ATOM 646 C CA . TYR A 1 78 ? -17.628 -7.585 2.380 1.00 92.25 78 TYR A CA 1
ATOM 647 C C . TYR A 1 78 ? -18.815 -6.613 2.333 1.00 92.25 78 TYR A C 1
ATOM 649 O O . TYR A 1 78 ? -18.669 -5.475 1.888 1.00 92.25 78 TYR A O 1
ATOM 657 N N . ALA A 1 79 ? -19.979 -7.016 2.855 1.00 94.88 79 ALA A N 1
ATOM 658 C CA . ALA A 1 79 ? -21.169 -6.168 2.901 1.00 94.88 79 ALA A CA 1
ATOM 659 C C . ALA A 1 79 ? -20.993 -4.910 3.774 1.00 94.88 79 ALA A C 1
ATOM 661 O O . ALA A 1 79 ? -21.728 -3.931 3.596 1.00 94.88 79 ALA A O 1
ATOM 662 N N . ASN A 1 80 ? -20.019 -4.915 4.688 1.00 95.75 80 ASN A N 1
ATOM 663 C CA . ASN A 1 80 ? -19.713 -3.789 5.563 1.00 95.75 80 ASN A CA 1
ATOM 664 C C . ASN A 1 80 ? -18.850 -2.704 4.889 1.00 95.75 80 ASN A C 1
ATOM 666 O O . ASN A 1 80 ? -18.723 -1.594 5.405 1.00 95.75 80 ASN A O 1
ATOM 670 N N . ILE A 1 81 ? -18.278 -2.980 3.715 1.00 95.88 81 ILE A N 1
ATOM 671 C CA . ILE A 1 81 ? -17.498 -1.993 2.964 1.00 95.88 81 ILE A CA 1
ATOM 672 C C . ILE A 1 81 ? -18.451 -0.913 2.435 1.00 95.88 81 ILE A C 1
ATOM 674 O O . ILE A 1 81 ? -19.390 -1.193 1.687 1.00 95.88 81 ILE A O 1
ATOM 678 N N . GLN A 1 82 ? -18.217 0.339 2.829 1.00 95.56 82 GLN A N 1
ATOM 679 C CA . GLN A 1 82 ? -18.919 1.502 2.288 1.00 95.56 82 GLN A CA 1
ATOM 680 C C . GLN A 1 82 ? -18.311 1.913 0.947 1.00 95.56 82 GLN A C 1
ATOM 682 O O . GLN A 1 82 ? -19.030 2.113 -0.030 1.00 95.56 82 GLN A O 1
ATOM 687 N N . SER A 1 83 ? -16.986 2.037 0.894 1.00 94.94 83 SER A N 1
ATOM 688 C CA . SER A 1 83 ? -16.253 2.323 -0.336 1.00 94.94 83 SER A CA 1
ATOM 689 C C . SER A 1 83 ? -14.811 1.831 -0.242 1.00 94.94 83 SER A C 1
ATOM 691 O O . SER A 1 83 ? -14.248 1.699 0.846 1.00 94.94 83 SER A O 1
ATOM 693 N N . LYS A 1 84 ? -14.235 1.517 -1.405 1.00 94.25 84 LYS A N 1
ATOM 694 C CA . LYS A 1 84 ? -12.885 0.973 -1.564 1.00 94.25 84 LYS A CA 1
ATOM 695 C C . LYS A 1 84 ? -12.275 1.540 -2.838 1.00 94.25 84 LYS A C 1
ATOM 697 O O . LYS A 1 84 ? -12.733 1.199 -3.924 1.00 94.25 84 LYS A O 1
ATOM 702 N N . ASN A 1 85 ? -11.242 2.365 -2.701 1.00 92.62 85 ASN A N 1
ATOM 703 C CA . ASN A 1 85 ? -10.573 3.011 -3.827 1.00 92.62 85 ASN A CA 1
ATOM 704 C C . ASN A 1 85 ? -9.057 2.775 -3.766 1.00 92.62 85 ASN A C 1
ATOM 706 O O . ASN A 1 85 ? -8.441 3.067 -2.739 1.00 92.62 85 ASN A O 1
ATOM 710 N N . PRO A 1 86 ? -8.431 2.260 -4.837 1.00 90.00 86 PRO A N 1
ATOM 711 C CA . PRO A 1 86 ? -6.982 2.223 -4.933 1.00 90.00 86 PRO A CA 1
ATOM 712 C C . PRO A 1 86 ? -6.449 3.635 -5.192 1.00 90.00 86 PRO A C 1
ATOM 714 O O . PRO A 1 86 ? -6.849 4.306 -6.142 1.00 90.00 86 PRO A O 1
ATOM 717 N N . GLU A 1 87 ? -5.517 4.071 -4.358 1.00 89.50 87 GLU A N 1
ATOM 718 C CA . GLU A 1 87 ? -4.845 5.356 -4.468 1.00 89.50 87 GLU A CA 1
ATOM 719 C C . GLU A 1 87 ? -3.327 5.163 -4.529 1.00 89.50 87 GLU A C 1
ATOM 721 O O . GLU A 1 87 ? -2.759 4.166 -4.071 1.00 89.50 87 GLU A O 1
ATOM 726 N N . LYS A 1 88 ? -2.653 6.145 -5.127 1.00 85.06 88 LYS A N 1
ATOM 727 C CA . LYS A 1 88 ? -1.197 6.186 -5.215 1.00 85.06 88 LYS A CA 1
ATOM 728 C C . LYS A 1 88 ? -0.699 7.479 -4.602 1.00 85.06 88 LYS A C 1
ATOM 730 O O . LYS A 1 88 ? -1.053 8.570 -5.047 1.00 85.06 88 LYS A O 1
ATOM 735 N N . ASN A 1 89 ? 0.190 7.354 -3.630 1.00 84.19 89 ASN A N 1
ATOM 736 C CA . ASN A 1 89 ? 0.931 8.491 -3.130 1.00 84.19 89 ASN A CA 1
ATOM 737 C C . ASN A 1 89 ? 2.048 8.819 -4.126 1.00 84.19 89 ASN A C 1
ATOM 739 O O . ASN A 1 89 ? 3.058 8.125 -4.198 1.00 84.19 89 ASN A O 1
ATOM 743 N N . PHE A 1 90 ? 1.882 9.883 -4.911 1.00 77.50 90 PHE A N 1
ATOM 744 C CA . PHE A 1 90 ? 2.891 10.296 -5.892 1.00 77.50 90 PHE A CA 1
ATOM 745 C C . PHE A 1 90 ? 4.189 10.812 -5.256 1.00 77.50 90 PHE A C 1
ATOM 747 O O . PHE A 1 90 ? 5.219 10.805 -5.924 1.00 77.50 90 PHE A O 1
ATOM 754 N N . LYS A 1 91 ? 4.162 11.229 -3.981 1.00 77.81 91 LYS A N 1
ATOM 755 C CA . LYS A 1 91 ? 5.358 11.697 -3.265 1.00 77.81 91 LYS A CA 1
ATOM 756 C C . LYS A 1 91 ? 6.226 10.530 -2.800 1.00 77.81 91 LYS A C 1
ATOM 758 O O . LYS A 1 91 ? 7.438 10.581 -2.961 1.00 77.81 91 LYS A O 1
ATOM 763 N N . THR A 1 92 ? 5.614 9.490 -2.231 1.00 77.75 92 THR A N 1
ATOM 764 C CA . THR A 1 92 ? 6.339 8.320 -1.698 1.00 77.75 92 THR A CA 1
ATOM 765 C C . THR A 1 92 ? 6.421 7.157 -2.687 1.00 77.75 92 THR A C 1
ATOM 767 O O . THR A 1 92 ? 7.224 6.247 -2.511 1.00 77.75 92 THR A O 1
ATOM 770 N N . GLY A 1 93 ? 5.605 7.168 -3.745 1.00 76.75 93 GLY A N 1
ATOM 771 C CA . GLY A 1 93 ? 5.464 6.062 -4.694 1.00 76.75 93 GLY A CA 1
ATOM 772 C C . GLY A 1 93 ? 4.666 4.871 -4.151 1.00 76.75 93 GLY A C 1
ATOM 773 O O . GLY A 1 93 ? 4.562 3.850 -4.838 1.00 76.75 93 GLY A O 1
ATOM 774 N N . GLU A 1 94 ? 4.113 4.986 -2.941 1.00 82.81 94 GLU A N 1
ATOM 775 C CA . GLU A 1 94 ? 3.313 3.946 -2.296 1.00 82.81 94 GLU A CA 1
ATOM 776 C C . GLU A 1 94 ? 1.947 3.800 -2.972 1.00 82.81 94 GLU A C 1
ATOM 778 O O . GLU A 1 94 ? 1.328 4.780 -3.391 1.00 82.81 94 GLU A O 1
ATOM 783 N N . VAL A 1 95 ? 1.470 2.561 -3.058 1.00 88.44 95 VAL A N 1
ATOM 784 C CA . VAL A 1 95 ? 0.121 2.227 -3.524 1.00 88.44 95 VAL A CA 1
ATOM 785 C C . VAL A 1 95 ? -0.647 1.690 -2.329 1.00 88.44 95 VAL A C 1
ATOM 787 O O . VAL A 1 95 ? -0.147 0.814 -1.623 1.00 88.44 95 VAL A O 1
ATOM 790 N N . TYR A 1 96 ? -1.840 2.213 -2.087 1.00 91.44 96 TYR A N 1
ATOM 791 C CA . TYR A 1 96 ? -2.675 1.796 -0.969 1.00 91.44 96 TYR A CA 1
ATOM 792 C C . TYR A 1 96 ? -4.139 1.711 -1.380 1.00 91.44 96 TYR A C 1
ATOM 794 O O . TYR A 1 96 ? -4.579 2.389 -2.305 1.00 91.44 96 TYR A O 1
ATOM 802 N N . LEU A 1 97 ? -4.904 0.867 -0.695 1.00 94.06 97 LEU A N 1
ATOM 803 C CA . LEU A 1 97 ? -6.357 0.891 -0.787 1.00 94.06 97 LEU A CA 1
ATOM 804 C C . LEU A 1 97 ? -6.903 1.742 0.345 1.00 94.06 97 LEU A C 1
ATOM 806 O O . LEU A 1 97 ? -6.669 1.463 1.519 1.00 94.06 97 LEU A O 1
ATOM 810 N N . LYS A 1 98 ? -7.646 2.772 -0.032 1.00 94.81 98 LYS A N 1
ATOM 811 C CA . LYS A 1 98 ? -8.415 3.601 0.876 1.00 94.81 98 LYS A CA 1
ATOM 812 C C . LYS A 1 98 ? -9.799 2.993 1.039 1.00 94.81 98 LYS A C 1
ATOM 814 O O . LYS A 1 98 ? -10.530 2.842 0.057 1.00 94.81 98 LYS A O 1
ATOM 819 N N . VAL A 1 99 ? -10.135 2.623 2.266 1.00 96.12 99 VAL A N 1
ATOM 820 C CA . VAL A 1 99 ? -11.360 1.901 2.596 1.00 96.12 99 VAL A CA 1
ATOM 821 C C . VAL A 1 99 ? -12.111 2.623 3.700 1.00 96.12 99 VAL A C 1
ATOM 823 O O . VAL A 1 99 ? -11.525 3.117 4.665 1.00 96.12 99 VAL A O 1
ATOM 826 N N . TYR A 1 100 ? -13.427 2.650 3.549 1.00 95.56 100 TYR A N 1
ATOM 827 C CA . TYR A 1 100 ? -14.357 3.129 4.554 1.00 95.56 100 TYR A CA 1
ATOM 828 C C . TYR A 1 100 ? -15.354 2.023 4.883 1.00 95.56 100 TYR A C 1
ATOM 830 O O . TYR A 1 100 ? -15.895 1.386 3.974 1.00 95.56 100 TYR A O 1
ATOM 838 N N . TYR A 1 101 ? -15.607 1.813 6.171 1.00 96.50 101 TYR A N 1
ATOM 839 C CA . TYR A 1 101 ? -16.572 0.832 6.662 1.00 96.50 101 TYR A CA 1
ATOM 840 C C . TYR A 1 101 ? -17.857 1.522 7.121 1.00 96.50 101 TYR A C 1
ATOM 842 O O . TYR A 1 101 ? -17.833 2.666 7.578 1.00 96.50 101 TYR A O 1
ATOM 850 N N . LYS A 1 102 ? -18.995 0.841 6.956 1.00 95.81 102 LYS A N 1
ATOM 851 C CA . LYS A 1 102 ? -20.320 1.385 7.294 1.00 95.81 102 LYS A CA 1
ATOM 852 C C . LYS A 1 102 ? -20.520 1.505 8.800 1.00 95.81 102 LYS A C 1
ATOM 854 O O . LYS A 1 102 ? -21.163 2.444 9.257 1.00 95.81 102 LYS A O 1
ATOM 859 N N . ASP A 1 103 ? -19.989 0.548 9.546 1.00 95.56 103 ASP A N 1
ATOM 860 C CA . ASP A 1 103 ? -20.115 0.454 10.998 1.00 95.56 103 ASP A CA 1
ATOM 861 C C . ASP A 1 103 ? -19.011 1.184 11.771 1.00 95.56 103 ASP A C 1
ATOM 863 O O . ASP A 1 103 ? -19.072 1.235 12.998 1.00 95.56 103 ASP A O 1
ATOM 867 N N . ASP A 1 104 ? -18.035 1.758 11.064 1.00 93.81 104 ASP A N 1
ATOM 868 C CA . ASP A 1 104 ? -16.969 2.561 11.653 1.00 93.81 104 ASP A CA 1
ATOM 869 C C . ASP A 1 104 ? -16.647 3.806 10.796 1.00 93.81 104 ASP A C 1
ATOM 871 O O . ASP A 1 104 ? -15.567 3.932 10.205 1.00 93.81 104 ASP A O 1
ATOM 875 N N . PRO A 1 105 ? -17.614 4.736 10.656 1.00 92.00 105 PRO A N 1
ATOM 876 C CA . PRO A 1 105 ? -17.531 5.838 9.700 1.00 92.00 105 PRO A CA 1
ATOM 877 C C . PRO A 1 105 ? -16.545 6.939 10.109 1.00 92.00 105 PRO A C 1
ATOM 879 O O . PRO A 1 105 ? -16.242 7.807 9.295 1.00 92.00 105 PRO A O 1
ATOM 882 N N . GLN A 1 106 ? -16.050 6.939 11.345 1.00 91.88 106 GLN A N 1
ATOM 883 C CA . GLN A 1 106 ? -15.159 7.987 11.857 1.00 91.88 106 GLN A CA 1
ATOM 884 C C . GLN A 1 106 ? -13.718 7.838 11.350 1.00 91.88 106 GLN A C 1
ATOM 886 O O . GLN A 1 106 ? -12.949 8.805 11.369 1.00 91.88 106 GLN A O 1
ATOM 891 N N . PHE A 1 107 ? -13.358 6.652 10.853 1.00 92.88 107 PHE A N 1
ATOM 892 C CA . PHE A 1 107 ? -12.004 6.350 10.413 1.00 92.88 107 PHE A CA 1
ATOM 893 C C . PHE A 1 107 ? -11.897 6.145 8.904 1.00 92.88 107 PHE A C 1
ATOM 895 O O . PHE A 1 107 ? -12.835 5.763 8.199 1.00 92.88 107 PHE A O 1
ATOM 902 N N . GLU A 1 108 ? -10.699 6.422 8.414 1.00 94.00 108 GLU A N 1
ATOM 903 C CA . GLU A 1 108 ? -10.193 6.067 7.103 1.00 94.00 108 GLU A CA 1
ATOM 904 C C . GLU A 1 108 ? -9.158 4.957 7.275 1.00 94.00 108 GLU A C 1
ATOM 906 O O . GLU A 1 108 ? -8.171 5.125 7.993 1.00 94.00 108 GLU A O 1
ATOM 911 N N . TYR A 1 109 ? -9.370 3.839 6.586 1.00 94.62 109 TYR A N 1
ATOM 912 C CA . TYR A 1 109 ? -8.479 2.689 6.628 1.00 94.62 109 TYR A CA 1
ATOM 913 C C . TYR A 1 109 ? -7.613 2.670 5.369 1.00 94.62 109 TYR A C 1
ATOM 915 O O . TYR A 1 109 ? -8.122 2.531 4.254 1.00 94.62 109 TYR A O 1
ATOM 923 N N . ARG A 1 110 ? -6.296 2.823 5.531 1.00 93.69 110 ARG A N 1
ATOM 924 C CA . ARG A 1 110 ? -5.317 2.792 4.439 1.00 93.69 110 ARG A CA 1
ATOM 925 C C . ARG A 1 110 ? -4.528 1.495 4.465 1.00 93.69 110 ARG A C 1
ATOM 927 O O . ARG A 1 110 ? -3.601 1.323 5.249 1.00 93.69 110 ARG A O 1
ATOM 934 N N . TYR A 1 111 ? -4.868 0.604 3.548 1.00 93.50 111 TYR A N 1
ATOM 935 C CA . TYR A 1 111 ? -4.179 -0.663 3.340 1.00 93.50 111 TYR A CA 1
ATOM 936 C C . TYR A 1 111 ? -3.018 -0.459 2.367 1.00 93.50 111 TYR A C 1
ATOM 938 O O . TYR A 1 111 ? -3.194 -0.496 1.148 1.00 93.50 111 TYR A O 1
ATOM 946 N N . ILE A 1 112 ? -1.832 -0.187 2.898 1.00 90.75 112 ILE A N 1
ATOM 947 C CA . ILE A 1 112 ? -0.633 0.157 2.135 1.00 90.75 112 ILE A CA 1
ATOM 948 C C . ILE A 1 112 ? 0.050 -1.121 1.656 1.00 90.75 112 ILE A C 1
ATOM 950 O O . ILE A 1 112 ? 0.535 -1.926 2.452 1.00 90.75 112 ILE A O 1
ATOM 954 N N . TYR A 1 113 ? 0.126 -1.287 0.338 1.00 89.94 113 TYR A N 1
ATOM 955 C CA . TYR A 1 113 ? 0.742 -2.444 -0.293 1.00 89.94 113 TYR A CA 1
ATOM 956 C C . TYR A 1 113 ? 2.235 -2.222 -0.544 1.00 89.94 113 TYR A C 1
ATOM 958 O O . TYR A 1 113 ? 2.656 -1.226 -1.141 1.00 89.94 113 TYR A O 1
ATOM 966 N N . GLN A 1 114 ? 3.043 -3.196 -0.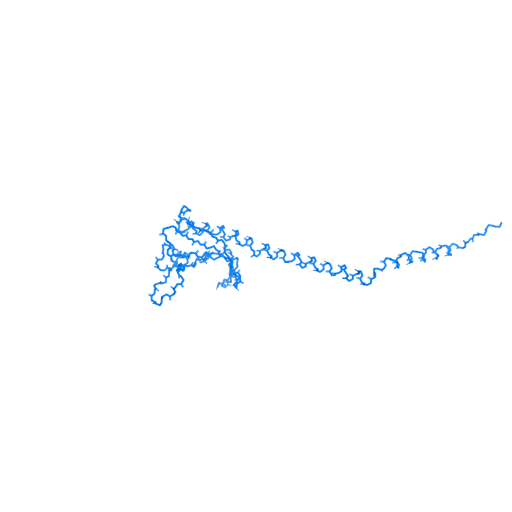134 1.00 85.12 114 GLN A N 1
ATOM 967 C CA . GLN A 1 114 ? 4.491 -3.182 -0.275 1.00 85.12 114 GLN A CA 1
ATOM 968 C C . GLN A 1 114 ? 4.938 -4.383 -1.104 1.00 85.12 114 GLN A C 1
ATOM 970 O O . GLN A 1 114 ? 4.974 -5.523 -0.643 1.00 85.12 114 GLN A O 1
ATOM 975 N N . LEU A 1 115 ? 5.311 -4.120 -2.359 1.00 82.19 115 LEU A N 1
ATOM 976 C CA . LEU A 1 115 ? 5.872 -5.155 -3.231 1.00 82.19 115 LEU A CA 1
ATOM 977 C C . LEU A 1 115 ? 7.232 -5.642 -2.714 1.00 82.19 115 LEU A C 1
ATOM 979 O O . LEU A 1 115 ? 7.544 -6.821 -2.847 1.00 82.19 115 LEU A O 1
ATOM 983 N N . TYR A 1 116 ? 8.006 -4.731 -2.129 1.00 77.94 116 TYR A N 1
ATOM 984 C CA . TYR A 1 116 ? 9.352 -4.958 -1.629 1.00 77.94 116 TYR A CA 1
ATOM 985 C C . TYR A 1 116 ? 9.564 -4.157 -0.347 1.00 77.94 116 TYR A C 1
ATOM 987 O O . TYR A 1 116 ? 9.343 -2.943 -0.334 1.00 77.94 116 TYR A O 1
ATOM 995 N N . ARG A 1 117 ? 10.013 -4.830 0.711 1.00 73.12 117 ARG A N 1
ATOM 996 C CA . ARG A 1 117 ? 10.371 -4.242 2.001 1.00 73.12 117 ARG A CA 1
ATOM 997 C C . ARG A 1 117 ? 11.757 -4.760 2.396 1.00 73.12 117 ARG A C 1
ATOM 999 O O . ARG A 1 117 ? 11.949 -5.974 2.392 1.00 73.12 117 ARG A O 1
ATOM 1006 N N . PRO A 1 118 ? 12.730 -3.890 2.716 1.00 68.12 118 PRO A N 1
ATOM 1007 C CA . PRO A 1 118 ? 13.985 -4.344 3.302 1.00 68.12 118 PRO A CA 1
ATOM 1008 C C . PRO A 1 118 ? 13.684 -5.050 4.620 1.00 68.12 118 PRO A C 1
ATOM 1010 O O . PRO A 1 118 ? 13.017 -4.492 5.495 1.00 68.12 118 PRO A O 1
ATOM 1013 N N . SER A 1 119 ? 14.119 -6.302 4.710 1.00 68.19 119 SER A N 1
ATOM 1014 C CA . SER A 1 119 ? 13.914 -7.122 5.894 1.00 68.19 119 SER A CA 1
ATOM 1015 C C . SER A 1 119 ? 14.940 -6.741 6.957 1.00 68.19 119 SER A C 1
ATOM 1017 O O . SER A 1 119 ? 16.040 -6.272 6.656 1.00 68.19 119 SER A O 1
ATOM 1019 N N . LYS A 1 120 ? 14.561 -6.909 8.223 1.00 65.25 120 LYS A N 1
ATOM 1020 C CA . LYS A 1 120 ? 15.447 -6.656 9.368 1.00 65.25 120 LYS A CA 1
ATOM 1021 C C . LYS A 1 120 ? 16.252 -7.897 9.762 1.00 65.25 120 LYS A C 1
ATOM 1023 O O . LYS A 1 120 ? 17.111 -7.811 10.638 1.00 65.25 120 LYS A O 1
ATOM 1028 N N . GLU A 1 121 ? 15.968 -9.044 9.153 1.00 66.31 121 GLU A N 1
ATOM 1029 C CA . GLU A 1 121 ? 16.621 -10.306 9.475 1.00 66.31 121 GLU A CA 1
ATOM 1030 C C . GLU A 1 121 ? 18.003 -10.424 8.827 1.00 66.31 121 GLU A C 1
ATOM 1032 O O . GLU A 1 121 ? 18.257 -9.934 7.732 1.00 66.31 121 GLU A O 1
ATOM 1037 N N . LYS A 1 122 ? 18.923 -11.132 9.492 1.00 62.81 122 LYS A N 1
ATOM 1038 C CA . LYS A 1 122 ? 20.271 -11.366 8.946 1.00 62.81 122 LYS A CA 1
ATOM 1039 C C . LYS A 1 122 ? 20.289 -12.370 7.785 1.00 62.81 122 LYS A C 1
ATOM 1041 O O . LYS A 1 122 ? 21.250 -12.378 7.023 1.00 62.81 122 LYS A O 1
ATOM 1046 N N . LEU A 1 123 ? 19.267 -13.225 7.672 1.00 66.81 123 LEU A N 1
ATOM 1047 C CA . LEU A 1 123 ? 19.209 -14.335 6.707 1.00 66.81 123 LEU A CA 1
ATOM 1048 C C . LEU A 1 123 ? 18.349 -14.034 5.470 1.00 66.81 123 LEU A C 1
ATOM 1050 O O . LEU A 1 123 ? 18.548 -14.652 4.425 1.00 66.81 123 LEU A O 1
ATOM 1054 N N . ARG A 1 124 ? 17.425 -13.072 5.558 1.00 61.88 124 ARG A N 1
ATOM 1055 C CA . ARG A 1 124 ? 16.643 -12.561 4.426 1.00 61.88 124 ARG A CA 1
ATOM 1056 C C . ARG A 1 124 ? 16.912 -11.084 4.288 1.00 61.88 124 ARG A C 1
ATOM 1058 O O . ARG A 1 124 ? 16.779 -10.335 5.239 1.00 61.88 124 ARG A O 1
ATOM 1065 N N . THR A 1 125 ? 17.260 -10.658 3.083 1.00 63.59 125 THR A N 1
ATOM 1066 C CA . THR A 1 125 ? 17.483 -9.238 2.812 1.00 63.59 125 THR A CA 1
ATOM 1067 C C . THR A 1 125 ? 16.168 -8.506 2.553 1.00 63.59 125 THR A C 1
ATOM 1069 O O . THR A 1 125 ? 16.068 -7.316 2.843 1.00 63.59 125 THR A O 1
ATOM 1072 N N . HIS A 1 126 ? 15.138 -9.208 2.058 1.00 65.00 126 HIS A N 1
ATOM 1073 C CA . HIS A 1 126 ? 13.888 -8.592 1.616 1.00 65.00 126 HIS A CA 1
ATOM 1074 C C . HIS A 1 126 ? 12.658 -9.464 1.864 1.00 65.00 126 HIS A C 1
ATOM 1076 O O . HIS A 1 126 ? 12.680 -10.687 1.690 1.00 65.00 126 HIS A O 1
ATOM 1082 N N . ASP A 1 127 ? 11.568 -8.778 2.187 1.00 70.56 127 ASP A N 1
ATOM 1083 C CA . ASP A 1 127 ? 10.219 -9.309 2.236 1.00 70.56 127 ASP A CA 1
ATOM 1084 C C . ASP A 1 127 ? 9.408 -8.768 1.066 1.00 70.56 127 ASP A C 1
ATOM 1086 O O . ASP A 1 127 ? 9.505 -7.599 0.686 1.00 70.56 127 ASP A O 1
ATOM 1090 N N . TYR A 1 128 ? 8.614 -9.651 0.472 1.00 79.81 128 TYR A N 1
ATOM 1091 C CA . TYR A 1 128 ? 7.854 -9.351 -0.730 1.00 79.81 128 TYR A CA 1
ATOM 1092 C C . TYR A 1 128 ? 6.363 -9.461 -0.453 1.00 79.81 128 TYR A C 1
ATOM 1094 O O . TYR A 1 128 ? 5.935 -10.289 0.353 1.00 79.81 128 TYR A O 1
ATOM 1102 N N . HIS A 1 129 ? 5.586 -8.660 -1.187 1.00 82.38 129 HIS A N 1
ATOM 1103 C CA . HIS A 1 129 ? 4.129 -8.783 -1.261 1.00 82.38 129 HIS A CA 1
ATOM 1104 C C . HIS A 1 129 ? 3.453 -8.706 0.126 1.00 82.38 129 HIS A C 1
ATOM 1106 O O . HIS A 1 129 ? 2.616 -9.536 0.473 1.00 82.38 129 HIS A O 1
ATOM 1112 N N . LYS A 1 130 ? 3.842 -7.690 0.904 1.00 85.31 130 LYS A N 1
ATOM 1113 C CA . LYS A 1 130 ? 3.319 -7.373 2.241 1.00 85.31 130 LYS A CA 1
ATOM 1114 C C . LYS A 1 130 ? 2.236 -6.304 2.184 1.00 85.31 130 LYS A C 1
ATOM 1116 O O . LYS A 1 130 ? 2.152 -5.546 1.210 1.00 85.31 130 LYS A O 1
ATOM 1121 N N . MET A 1 131 ? 1.418 -6.230 3.226 1.00 88.12 131 MET A N 1
ATOM 1122 C CA . MET A 1 131 ? 0.387 -5.209 3.356 1.00 88.12 131 MET A CA 1
ATOM 1123 C C . MET A 1 131 ? 0.314 -4.752 4.799 1.00 88.12 131 MET A C 1
ATOM 1125 O O . MET A 1 131 ? 0.119 -5.571 5.684 1.00 88.12 131 MET A O 1
ATOM 1129 N N . ARG A 1 132 ? 0.406 -3.438 4.997 1.00 88.81 132 ARG A N 1
ATOM 1130 C CA . ARG A 1 132 ? 0.222 -2.821 6.308 1.00 88.81 132 ARG A CA 1
ATOM 1131 C C . ARG A 1 132 ? -1.033 -1.978 6.360 1.00 88.81 132 ARG A C 1
ATOM 1133 O O . ARG A 1 132 ? -1.424 -1.405 5.342 1.00 88.81 132 ARG A O 1
ATOM 1140 N N . LEU A 1 133 ? -1.626 -1.861 7.539 1.00 90.88 133 LEU A N 1
ATOM 1141 C CA . LEU A 1 133 ? -2.784 -1.003 7.763 1.00 90.88 133 LEU A CA 1
ATOM 1142 C C . LEU A 1 133 ? -2.379 0.251 8.542 1.00 90.88 133 LEU A C 1
ATOM 1144 O O . LEU A 1 133 ? -1.769 0.160 9.599 1.00 90.88 133 LEU A O 1
ATOM 1148 N N . GLU A 1 134 ? -2.756 1.415 8.023 1.00 89.75 134 GLU A N 1
ATOM 1149 C CA . GLU A 1 134 ? -2.724 2.694 8.731 1.00 89.75 134 GLU A CA 1
ATOM 1150 C C . GLU A 1 134 ? -4.166 3.179 8.925 1.00 89.75 134 GLU A C 1
ATOM 1152 O O . GLU A 1 134 ? -4.946 3.226 7.968 1.00 89.75 134 GLU A O 1
ATOM 1157 N N . VAL A 1 135 ? -4.528 3.532 10.160 1.00 90.94 135 VAL A N 1
ATOM 1158 C CA . VAL A 1 135 ? -5.865 4.039 10.497 1.00 90.94 135 VAL A CA 1
ATOM 1159 C C . VAL A 1 135 ? -5.770 5.524 10.810 1.00 90.94 135 VAL A C 1
ATOM 1161 O O . VAL A 1 135 ? -4.957 5.950 11.630 1.00 90.94 135 VAL A O 1
ATOM 1164 N N . LEU A 1 136 ? -6.608 6.325 10.160 1.00 89.94 136 LEU A N 1
ATOM 1165 C CA . LEU A 1 136 ? -6.618 7.778 10.297 1.00 89.94 136 LEU A CA 1
ATOM 1166 C C . LEU A 1 136 ? -8.016 8.272 10.647 1.00 89.94 136 LEU A C 1
ATOM 1168 O O . LEU A 1 136 ? -9.012 7.671 10.257 1.00 89.94 136 LEU A O 1
ATOM 1172 N N . TRP A 1 137 ? -8.097 9.404 11.339 1.00 89.25 137 TRP A N 1
ATOM 1173 C CA . TRP A 1 137 ? -9.359 10.123 11.490 1.00 89.25 137 TRP A CA 1
ATOM 1174 C C . TRP A 1 137 ? -9.817 10.662 10.138 1.00 89.25 137 TRP A C 1
ATOM 1176 O O . TRP A 1 137 ? -9.032 11.298 9.428 1.00 89.25 137 TRP A O 1
ATOM 1186 N N . ARG A 1 138 ? -11.090 10.447 9.797 1.00 86.50 138 ARG A N 1
ATOM 1187 C CA . ARG A 1 138 ? -11.672 10.952 8.547 1.00 86.50 138 ARG A CA 1
ATOM 1188 C C . ARG A 1 138 ? -11.630 12.481 8.476 1.00 86.50 138 ARG A C 1
ATOM 1190 O O . ARG A 1 138 ? -11.344 13.027 7.415 1.00 86.50 138 ARG A O 1
ATOM 1197 N N . ASP A 1 139 ? -11.841 13.146 9.607 1.00 82.06 139 ASP A N 1
ATOM 1198 C CA . ASP A 1 139 ? -11.987 14.605 9.672 1.00 82.06 139 ASP A CA 1
ATOM 1199 C C . ASP A 1 139 ? -10.642 15.355 9.683 1.00 82.06 139 ASP A C 1
ATOM 1201 O O . ASP A 1 139 ? -10.608 16.579 9.728 1.00 82.06 139 ASP A O 1
ATOM 1205 N N . GLY A 1 140 ? -9.510 14.641 9.609 1.00 64.12 140 GLY A N 1
ATOM 1206 C CA . GLY A 1 140 ? -8.180 15.224 9.392 1.00 64.12 140 GLY A CA 1
ATOM 1207 C C . GLY A 1 140 ? -7.605 16.061 10.544 1.00 64.12 140 GLY A C 1
ATOM 1208 O O . GLY A 1 140 ? -6.402 16.333 10.542 1.00 64.12 140 GLY A O 1
ATOM 1209 N N . GLU A 1 141 ? -8.403 16.432 11.544 1.00 57.69 141 GLU A N 1
ATOM 1210 C CA . GLU A 1 141 ? -7.929 17.178 12.705 1.00 57.69 141 GLU A CA 1
ATOM 1211 C C . GLU A 1 141 ? -7.132 16.273 13.648 1.00 57.69 141 GLU A C 1
ATOM 1213 O O . GLU A 1 141 ? -7.652 15.387 14.334 1.00 57.69 141 GLU A O 1
ATOM 1218 N N . LYS A 1 142 ? -5.820 16.521 13.688 1.00 58.06 142 LYS A N 1
ATOM 1219 C CA . LYS A 1 142 ? -4.957 16.094 14.787 1.00 58.06 142 LYS A CA 1
ATOM 1220 C C . LYS A 1 142 ? -5.281 16.967 15.997 1.00 58.06 142 LYS A C 1
ATOM 1222 O O . LYS A 1 142 ? -4.560 17.918 16.274 1.00 58.06 142 LYS A O 1
ATOM 1227 N N . GLU A 1 143 ? -6.374 16.680 16.689 1.00 55.78 143 GLU A N 1
ATOM 1228 C CA . GLU A 1 143 ? -6.587 17.290 17.998 1.00 55.78 143 GLU A CA 1
ATOM 1229 C C . GLU A 1 143 ? -5.523 16.759 18.966 1.00 55.78 143 GLU A C 1
ATOM 1231 O O . GLU A 1 143 ? -5.427 15.551 19.218 1.00 55.78 143 GLU A O 1
ATOM 1236 N N . GLU A 1 144 ? -4.694 17.668 19.482 1.00 54.06 144 GLU A N 1
ATOM 1237 C CA . GLU A 1 144 ? -3.808 17.405 20.614 1.00 54.06 144 GLU A CA 1
ATOM 1238 C C . GLU A 1 144 ? -4.629 16.792 21.757 1.00 54.06 144 GLU A C 1
ATOM 1240 O O . GLU A 1 144 ? -5.546 17.414 22.284 1.00 54.06 144 GLU A O 1
ATOM 1245 N N . GLY A 1 145 ? -4.320 15.543 22.118 1.00 63.25 145 GLY A N 1
ATOM 1246 C CA . GLY A 1 145 ? -4.997 14.818 23.198 1.00 63.25 145 GLY A CA 1
ATOM 1247 C C . GLY A 1 145 ? -5.947 13.698 22.762 1.00 63.25 145 GLY A C 1
ATOM 1248 O O . GLY A 1 145 ? -6.364 12.920 23.620 1.00 63.25 145 GLY A O 1
ATOM 1249 N N . ARG A 1 146 ? -6.252 13.527 21.465 1.00 67.00 146 ARG A N 1
ATOM 1250 C CA . ARG A 1 146 ? -6.997 12.338 21.004 1.00 67.00 146 ARG A CA 1
ATOM 1251 C C . ARG A 1 146 ? -6.140 11.074 21.105 1.00 67.00 146 ARG A C 1
ATOM 1253 O O . ARG A 1 146 ? -4.961 11.067 20.743 1.00 67.00 146 ARG A O 1
ATOM 1260 N N . SER A 1 147 ? -6.755 9.979 21.551 1.00 71.75 147 SER A N 1
ATOM 1261 C CA . SER A 1 147 ? -6.163 8.640 21.470 1.00 71.75 147 SER A CA 1
ATOM 1262 C C . SER A 1 147 ? -5.800 8.306 20.018 1.00 71.75 147 SER A C 1
ATOM 1264 O O . SER A 1 147 ? -6.456 8.769 19.078 1.00 71.75 147 SER A O 1
ATOM 1266 N N . LYS A 1 148 ? -4.745 7.505 19.818 1.00 81.12 148 LYS A N 1
ATOM 1267 C CA . LYS A 1 148 ? -4.347 7.065 18.474 1.00 81.12 148 LYS A CA 1
ATOM 1268 C C . LYS A 1 148 ? -5.533 6.348 17.806 1.00 81.12 148 LYS A C 1
ATOM 1270 O O . LYS A 1 148 ? -6.129 5.500 18.463 1.00 81.12 148 LYS A O 1
ATOM 1275 N N . PRO A 1 149 ? -5.857 6.618 16.526 1.00 83.25 149 PRO A N 1
ATOM 1276 C CA . PRO A 1 149 ? -6.963 5.946 15.834 1.00 83.25 149 PRO A CA 1
ATOM 1277 C C . PRO A 1 149 ? -6.913 4.421 15.975 1.00 83.25 149 PRO A C 1
ATOM 1279 O O . PRO A 1 149 ? -7.911 3.781 16.279 1.00 83.25 149 PRO A O 1
ATOM 1282 N N . GLU A 1 150 ? -5.713 3.854 15.860 1.00 83.38 150 GLU A N 1
ATOM 1283 C CA . GLU A 1 150 ? -5.446 2.417 15.960 1.00 83.38 150 GLU A CA 1
ATOM 1284 C C . GLU A 1 150 ? -5.874 1.796 17.300 1.00 83.38 150 GLU A C 1
ATOM 1286 O O . GLU A 1 150 ? -6.213 0.619 17.330 1.00 83.38 150 GLU A O 1
ATOM 1291 N N . SER A 1 151 ? -5.885 2.557 18.404 1.00 82.06 151 SER A N 1
ATOM 1292 C CA . SER A 1 151 ? -6.238 2.027 19.731 1.00 82.06 151 SER A CA 1
ATOM 1293 C C . SER A 1 151 ? -7.740 2.014 20.021 1.00 82.06 151 SER A C 1
ATOM 1295 O O . SER A 1 151 ? -8.154 1.472 21.039 1.00 82.06 151 SER A O 1
ATOM 1297 N N . ILE A 1 152 ? -8.545 2.662 19.181 1.00 87.00 152 ILE A N 1
ATOM 1298 C CA . ILE A 1 152 ? -9.990 2.849 19.398 1.00 87.00 152 ILE A CA 1
ATOM 1299 C C . ILE A 1 152 ? -10.837 2.405 18.205 1.00 87.00 152 ILE A C 1
ATOM 1301 O O . ILE A 1 152 ? -12.043 2.227 18.349 1.00 87.00 152 ILE A O 1
ATOM 1305 N N . CYS A 1 153 ? -10.226 2.245 17.031 1.00 89.19 153 CYS A N 1
ATOM 1306 C CA . CYS A 1 153 ? -10.914 1.782 15.839 1.00 89.19 153 CYS A CA 1
ATOM 1307 C C . CYS A 1 153 ? -11.418 0.348 16.009 1.00 89.19 153 CYS A C 1
ATOM 1309 O O . CYS A 1 153 ? -10.849 -0.455 16.756 1.00 89.19 153 CYS A O 1
ATOM 1311 N N . LYS A 1 154 ? -12.474 0.008 15.271 1.00 91.56 154 LYS A N 1
ATOM 1312 C CA . LYS A 1 154 ? -13.059 -1.333 15.330 1.00 91.56 154 LYS A CA 1
ATOM 1313 C C . LYS A 1 154 ? -12.147 -2.398 14.717 1.00 91.56 154 LYS A C 1
ATOM 1315 O O . LYS A 1 154 ? -12.184 -3.552 15.139 1.00 91.56 154 LYS A O 1
ATOM 1320 N N . TYR A 1 155 ? -11.335 -2.010 13.733 1.00 91.50 155 TYR A N 1
ATOM 1321 C CA . TYR A 1 155 ? -10.501 -2.921 12.949 1.00 91.50 155 TYR A CA 1
ATOM 1322 C C . TYR A 1 155 ? -9.018 -2.537 13.015 1.00 91.50 155 TYR A C 1
ATOM 1324 O O . TYR A 1 155 ? -8.469 -2.018 12.038 1.00 91.50 155 TYR A O 1
ATOM 1332 N N . PRO A 1 156 ? -8.341 -2.786 14.147 1.00 89.94 156 PRO A N 1
ATOM 1333 C CA . PRO A 1 156 ? -6.945 -2.405 14.311 1.00 89.94 156 PRO A CA 1
ATOM 1334 C C . PRO A 1 156 ? -6.025 -3.144 13.324 1.00 89.94 156 PRO A C 1
ATOM 1336 O O . PRO A 1 156 ? -6.371 -4.231 12.836 1.00 89.94 156 PRO A O 1
ATOM 1339 N N . PRO A 1 157 ? -4.836 -2.583 13.033 1.00 89.75 157 PRO A N 1
ATOM 1340 C CA . PRO A 1 157 ? -3.814 -3.273 12.256 1.00 89.75 157 PRO A CA 1
ATOM 1341 C C . PRO A 1 157 ? -3.489 -4.645 12.855 1.00 89.75 157 PRO A C 1
ATOM 1343 O O . PRO A 1 157 ? -3.282 -4.770 14.062 1.00 89.75 157 PRO A O 1
ATOM 1346 N N . LEU A 1 158 ? -3.385 -5.673 12.011 1.00 85.19 158 LEU A N 1
ATOM 1347 C CA . LEU A 1 158 ? -3.000 -7.026 12.438 1.00 85.19 158 LEU A CA 1
ATOM 1348 C C . LEU A 1 158 ? -1.594 -7.048 13.059 1.00 85.19 158 LEU A C 1
ATOM 1350 O O . LEU A 1 158 ? -1.325 -7.835 13.960 1.00 85.19 158 LEU A O 1
ATOM 1354 N N . GLU A 1 159 ? -0.730 -6.127 12.629 1.00 73.75 159 GLU A N 1
ATOM 1355 C CA . GLU A 1 159 ? 0.616 -5.914 13.172 1.00 73.75 159 GLU A CA 1
ATOM 1356 C C . GLU A 1 159 ? 0.612 -5.356 14.609 1.00 73.75 159 GLU A C 1
ATOM 1358 O O . GLU A 1 159 ? 1.596 -5.519 15.326 1.00 73.75 159 GLU A O 1
ATOM 1363 N N . ALA A 1 160 ? -0.465 -4.689 15.046 1.00 60.75 160 ALA A N 1
ATOM 1364 C CA . ALA A 1 160 ? -0.520 -4.004 16.342 1.00 60.75 160 ALA A CA 1
ATOM 1365 C C . ALA A 1 160 ? -0.871 -4.935 17.518 1.00 60.75 160 ALA A C 1
ATOM 1367 O O . ALA A 1 160 ? -0.517 -4.639 18.656 1.00 60.75 160 ALA A O 1
ATOM 1368 N N . ASN A 1 161 ? -1.530 -6.067 17.251 1.00 51.62 161 ASN A N 1
ATOM 1369 C CA . ASN A 1 161 ? -2.002 -7.016 18.271 1.00 51.62 161 ASN A CA 1
ATOM 1370 C C . ASN A 1 161 ? -1.070 -8.231 18.461 1.00 51.62 161 ASN A C 1
ATOM 1372 O O . ASN A 1 161 ? -1.445 -9.218 19.093 1.00 51.62 161 ASN A O 1
ATOM 1376 N N . ALA A 1 162 ? 0.131 -8.196 17.885 1.00 45.50 162 ALA A N 1
ATOM 1377 C CA . ALA A 1 162 ? 0.947 -9.379 17.662 1.00 45.50 162 ALA A CA 1
ATOM 1378 C C . ALA A 1 162 ? 2.189 -9.441 18.567 1.00 45.50 162 ALA A C 1
ATOM 1380 O O . ALA A 1 162 ? 3.297 -9.146 18.133 1.00 45.50 162 ALA A O 1
ATOM 1381 N N . GLU A 1 163 ? 2.033 -9.937 19.797 1.00 40.88 163 GLU A N 1
ATOM 1382 C CA . GLU A 1 163 ? 3.150 -10.627 20.472 1.00 40.88 163 GLU A CA 1
ATOM 1383 C C . GLU A 1 163 ? 3.432 -12.007 19.838 1.00 40.88 163 GLU A C 1
ATOM 1385 O O . GLU A 1 163 ? 4.477 -12.590 20.096 1.00 40.88 163 GLU A O 1
ATOM 1390 N N . ASN A 1 164 ? 2.532 -12.533 18.991 1.00 42.44 164 ASN A N 1
ATOM 1391 C CA . ASN A 1 164 ? 2.655 -13.860 18.364 1.00 42.44 164 ASN A CA 1
ATOM 1392 C C . ASN A 1 164 ? 1.882 -14.008 17.033 1.00 42.44 164 ASN A C 1
ATOM 1394 O O . ASN A 1 164 ? 1.354 -15.079 16.736 1.00 42.44 164 ASN A O 1
ATOM 1398 N N . VAL A 1 165 ? 1.790 -12.959 16.212 1.00 43.91 165 VAL A N 1
ATOM 1399 C CA . VAL A 1 165 ? 1.391 -13.139 14.803 1.00 43.91 165 VAL A CA 1
ATOM 1400 C C . VAL A 1 165 ? 2.655 -13.067 13.968 1.00 43.91 165 VAL A C 1
ATOM 1402 O O . VAL A 1 165 ? 3.462 -12.157 14.138 1.00 43.91 165 VAL A O 1
ATOM 1405 N N . ASP A 1 166 ? 2.823 -14.092 13.137 1.00 45.62 166 ASP A N 1
ATOM 1406 C CA . ASP A 1 166 ? 3.905 -14.304 12.182 1.00 45.62 166 ASP A CA 1
ATOM 1407 C C . ASP A 1 166 ? 4.486 -12.962 11.680 1.00 45.62 166 ASP A C 1
ATOM 1409 O O . ASP A 1 166 ? 3.710 -12.133 11.193 1.00 45.62 166 ASP A O 1
ATOM 1413 N N . PRO A 1 167 ? 5.814 -12.711 11.740 1.00 45.19 167 PRO A N 1
ATOM 1414 C CA . PRO A 1 167 ? 6.439 -11.446 11.305 1.00 45.19 167 PRO A CA 1
ATOM 1415 C C . PRO A 1 167 ? 6.289 -11.164 9.794 1.00 45.19 167 PRO A C 1
ATOM 1417 O O . PRO A 1 167 ? 6.946 -10.292 9.227 1.00 45.19 167 PRO A O 1
ATOM 1420 N N . TYR A 1 168 ? 5.427 -11.923 9.123 1.00 45.03 168 TYR A N 1
ATOM 1421 C CA . TYR A 1 168 ? 5.215 -11.989 7.697 1.00 45.03 168 TYR A CA 1
ATOM 1422 C C . TYR A 1 168 ? 3.891 -11.333 7.264 1.00 45.03 168 TYR A C 1
ATOM 1424 O O . TYR A 1 168 ? 3.390 -11.675 6.187 1.00 45.03 168 TYR A O 1
ATOM 1432 N N . PHE A 1 169 ? 3.389 -10.345 8.003 1.00 44.66 169 PHE A N 1
ATOM 1433 C CA . PHE A 1 169 ? 2.341 -9.426 7.537 1.00 44.66 169 PHE A CA 1
ATOM 1434 C C . PHE A 1 169 ? 2.909 -8.043 7.186 1.00 44.66 169 PHE A C 1
ATOM 1436 O O . PHE A 1 169 ? 3.755 -7.515 7.943 1.00 44.66 169 PHE A O 1
#

pLDDT: mean 78.62, std 15.06, range [40.88, 96.5]

Secondary structure (DSSP, 8-state):
------HHHHHHHHHHHHHHHHHHTS--HHHHHHHHHHHHHHHHHHHHHHHHHIIIIIHHHHHHHHHHHHHHHTT--GGGEEEEEEEE-TTT--EEEEEEESS-TTEEEEEEEEEEEE--SSS-SEEEEEEEEEEEETT----TTPPPGGGTSSS--TTTT-SSS-TT-

Sequence (169 aa):
MQDSEPIEQKALSRSESQFAILKKYFVTPKLFFKFMLLIVLLLFIIVTAVYVYFNTPLRSILATIKYEEYRQLQGIDYANIQSKNPEKNFKTGEVYLKVYYKDDPQFEYRYIYQLYRPSKEKLRTHDYHKMRLEVLWRDGEKEEGRSKPESICKYPPLEANAENVDPYF